Protein AF-A0A9D8TFE2-F1 (afdb_monomer)

Foldseek 3Di:
DEFEDDPVPLDLDDPVQVVVLCVLLVVLVHDYYYDDDDPVDDDHHDCRVVVCVVPVDRDTDDDFDWPPPPDPDIGGDPVSVVSVVSSVVSVVVD

pLDDT: mean 95.63, std 3.49, range [86.12, 98.62]

Sequence (94 aa):
PVIKINANQKYVTDADSAAVF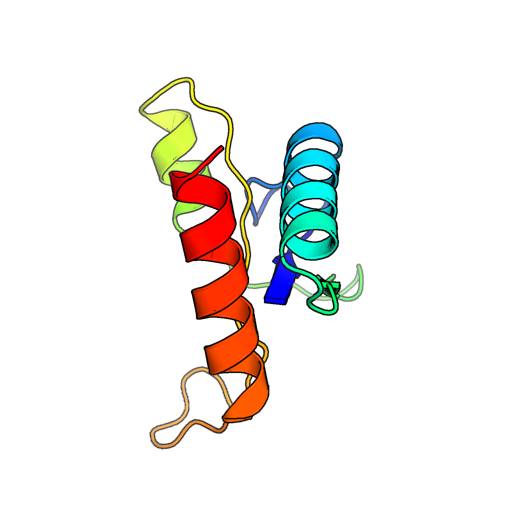AEICRRAQVPCQYFVNHSDMAGGSTLGNILTAQMPIRGVDMGNPMWAMHSVRETMAVVDHEYVCKAFTTFYNI

Solvent-accessible surface area (backbone atoms only — not comparable to full-atom values): 5494 Å² total; per-residue (Å²): 54,28,44,35,48,37,96,85,50,41,26,46,26,48,74,66,40,46,50,54,51,48,50,35,21,55,76,44,72,35,76,73,44,80,44,66,69,60,92,92,52,91,70,80,69,60,66,52,49,60,52,44,75,76,42,98,61,90,51,61,35,66,44,66,75,64,44,57,82,93,47,101,69,63,48,66,57,70,67,41,52,55,36,38,52,41,27,51,55,41,57,78,71,110

Radius of gyration: 13.77 Å; Cα contacts (8 Å, |Δi|>4): 128; chains: 1; bounding box: 31×22×36 Å

Secondary structure (DSSP, 8-state):
-EEE--TT-SS---HHHHHHHHHHHHHTT---EEE---TTSPPP--SHHHHHHHS------EE--EESTTSSS-EE-HHHHHHHHHHHHHHHT-

Nearest PDB structures (foldseek):
  4dyo-assembly1_A  TM=9.775E-01  e=2.538E-06  Homo sapiens
  3vat-assembly1_A  TM=9.713E-01  e=2.376E-06  Bos taurus
  7dde-assembly1_C  TM=9.787E-01  e=5.258E-06  Schizosaccharomyces pombe 972h-
  5jh9-assembly1_D  TM=9.647E-01  e=2.940E-05  Saccharomyces cerevisiae S288C
  5jh9-assembly1_B  TM=9.643E-01  e=4.674E-05  Saccharomyces cerevisiae S288C

Structure (mmCIF, N/CA/C/O backbone):
data_AF-A0A9D8TFE2-F1
#
_entry.id   AF-A0A9D8TFE2-F1
#
loop_
_atom_site.group_PDB
_atom_site.id
_atom_site.type_symbol
_atom_site.label_atom_id
_atom_site.label_alt_id
_atom_site.label_comp_id
_atom_site.label_asym_id
_atom_site.label_entity_id
_atom_site.label_seq_id
_atom_site.pdbx_PDB_ins_code
_atom_site.Cartn_x
_atom_site.Cartn_y
_atom_site.Cartn_z
_atom_site.occupancy
_atom_site.B_iso_or_equiv
_atom_site.auth_seq_id
_atom_site.auth_comp_id
_atom_site.auth_asym_id
_atom_site.auth_atom_id
_atom_site.pdbx_PDB_model_num
ATOM 1 N N . PRO A 1 1 ? -6.498 -1.155 1.117 1.00 97.62 1 PRO A N 1
ATOM 2 C CA . PRO A 1 1 ? -5.146 -0.748 1.573 1.00 97.62 1 PRO A CA 1
ATOM 3 C C . PRO A 1 1 ? -4.109 -1.826 1.252 1.00 97.62 1 PRO A C 1
ATOM 5 O O . PRO A 1 1 ? -4.421 -3.013 1.324 1.00 97.62 1 PRO A O 1
ATOM 8 N N . VAL A 1 2 ? -2.900 -1.412 0.886 1.00 98.12 2 VAL A N 1
ATOM 9 C CA . VAL A 1 2 ? -1.795 -2.307 0.525 1.00 98.12 2 VAL A CA 1
ATOM 10 C C . VAL A 1 2 ? -0.563 -1.925 1.333 1.00 98.12 2 VAL A C 1
ATOM 12 O O . VAL A 1 2 ? -0.140 -0.774 1.268 1.00 98.12 2 VAL A O 1
ATOM 15 N N . ILE A 1 3 ? 0.022 -2.880 2.052 1.00 98.38 3 ILE A N 1
ATOM 16 C CA . ILE A 1 3 ? 1.312 -2.746 2.733 1.00 98.38 3 ILE A CA 1
ATOM 17 C C . ILE A 1 3 ? 2.419 -3.011 1.712 1.00 98.38 3 ILE A C 1
ATOM 19 O O . ILE A 1 3 ? 2.459 -4.076 1.093 1.00 98.38 3 ILE A O 1
ATOM 23 N N . LYS A 1 4 ? 3.318 -2.046 1.521 1.00 97.56 4 LYS A N 1
ATOM 24 C CA . LYS A 1 4 ? 4.419 -2.152 0.560 1.00 97.56 4 LYS A CA 1
ATOM 25 C C . LYS A 1 4 ? 5.670 -2.648 1.270 1.00 97.56 4 LYS A C 1
ATOM 27 O O . LYS A 1 4 ? 6.093 -2.048 2.255 1.00 97.56 4 LYS A O 1
ATOM 32 N N . ILE A 1 5 ? 6.269 -3.719 0.758 1.00 96.00 5 ILE A N 1
ATOM 33 C CA . ILE A 1 5 ? 7.463 -4.348 1.331 1.00 96.00 5 ILE A CA 1
ATOM 34 C C . ILE A 1 5 ? 8.567 -4.386 0.276 1.00 96.00 5 ILE A C 1
ATOM 36 O O . ILE A 1 5 ? 8.339 -4.696 -0.895 1.00 96.00 5 ILE A O 1
ATOM 40 N N . ASN A 1 6 ? 9.787 -4.056 0.691 1.00 94.81 6 ASN A N 1
ATOM 41 C CA . ASN A 1 6 ? 10.970 -4.200 -0.141 1.00 94.81 6 ASN A CA 1
ATOM 42 C C . ASN A 1 6 ? 12.184 -4.565 0.721 1.00 94.81 6 ASN A C 1
ATOM 44 O O . ASN A 1 6 ? 12.483 -3.863 1.679 1.00 94.81 6 ASN A O 1
ATOM 48 N N . ALA A 1 7 ? 12.899 -5.632 0.352 1.00 90.75 7 ALA A N 1
ATOM 49 C CA . ALA A 1 7 ? 14.034 -6.143 1.126 1.00 90.75 7 ALA A CA 1
ATOM 50 C C . ALA A 1 7 ? 15.205 -5.149 1.237 1.00 90.75 7 ALA A C 1
ATOM 52 O O . ALA A 1 7 ? 15.889 -5.121 2.252 1.00 90.75 7 ALA A O 1
ATOM 53 N N . ASN A 1 8 ? 15.395 -4.287 0.232 1.00 89.81 8 ASN A N 1
ATOM 54 C CA . ASN A 1 8 ? 16.408 -3.225 0.245 1.00 89.81 8 ASN A CA 1
ATOM 55 C C . ASN A 1 8 ? 15.896 -1.939 0.916 1.00 89.81 8 ASN A C 1
ATOM 57 O O . ASN A 1 8 ? 16.431 -0.862 0.653 1.00 89.81 8 ASN A O 1
ATOM 61 N N . GLN A 1 9 ? 14.808 -2.039 1.689 1.00 86.62 9 GLN A N 1
ATOM 62 C CA . GLN A 1 9 ? 14.123 -0.930 2.345 1.00 86.62 9 GLN A CA 1
ATOM 63 C C . GLN A 1 9 ? 13.889 0.247 1.393 1.00 86.62 9 GLN A C 1
ATOM 65 O O . GLN A 1 9 ? 14.175 1.385 1.721 1.00 86.62 9 GLN A O 1
ATOM 70 N N . LYS A 1 10 ? 13.381 0.011 0.172 1.00 90.81 10 LYS A N 1
ATOM 71 C CA . LYS A 1 10 ? 12.840 1.097 -0.686 1.00 90.81 10 LYS A CA 1
ATOM 72 C C . LYS A 1 10 ? 11.524 1.673 -0.150 1.00 90.81 10 LYS A C 1
ATOM 74 O O . LYS A 1 10 ? 11.140 2.782 -0.520 1.00 90.81 10 LYS A O 1
ATOM 79 N N . TYR A 1 11 ? 10.894 0.900 0.724 1.00 95.00 11 TYR A N 1
ATOM 80 C CA . TYR A 1 11 ? 9.768 1.234 1.575 1.00 95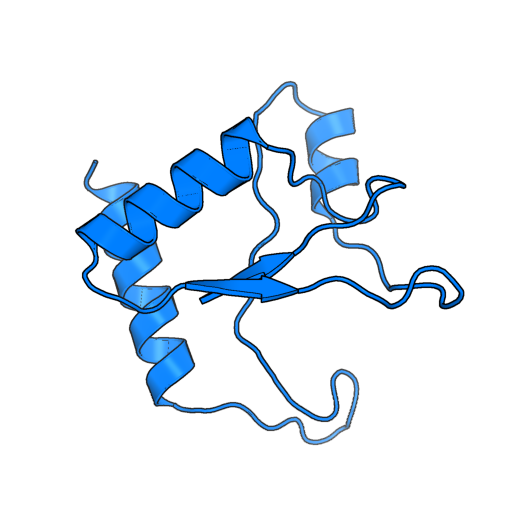.00 11 TYR A CA 1
ATOM 81 C C . TYR A 1 11 ? 10.232 1.025 3.018 1.00 95.00 11 TYR A C 1
ATOM 83 O O . TYR A 1 11 ? 10.972 0.073 3.274 1.00 95.00 11 TYR A O 1
ATOM 91 N N . VAL A 1 12 ? 9.807 1.889 3.933 1.00 95.50 12 VAL A N 1
ATOM 92 C CA . VAL A 1 12 ? 10.261 1.886 5.332 1.00 95.50 12 VAL A CA 1
ATOM 93 C C . VAL A 1 12 ? 9.671 0.735 6.153 1.00 95.50 12 VAL A C 1
ATOM 95 O O . VAL A 1 12 ? 10.158 0.425 7.235 1.00 95.50 12 VAL A O 1
ATOM 98 N N . THR A 1 13 ? 8.631 0.091 5.620 1.00 96.62 13 THR A N 1
ATOM 99 C CA . THR A 1 13 ? 7.928 -1.032 6.237 1.00 96.62 13 THR A CA 1
ATOM 100 C C . THR A 1 13 ? 8.876 -2.155 6.662 1.00 96.62 13 THR A C 1
ATOM 102 O O . THR A 1 13 ? 9.597 -2.728 5.842 1.00 96.62 13 THR A O 1
ATOM 105 N N . ASP A 1 14 ? 8.768 -2.545 7.926 1.00 95.25 14 ASP A N 1
ATOM 106 C CA . ASP A 1 14 ? 9.341 -3.755 8.514 1.00 95.25 14 ASP A CA 1
ATOM 107 C C . ASP A 1 14 ? 8.231 -4.713 9.001 1.00 95.25 14 ASP A C 1
ATOM 109 O O . ASP A 1 14 ? 7.038 -4.472 8.801 1.00 95.25 14 ASP A O 1
ATOM 113 N N . ALA A 1 15 ? 8.611 -5.833 9.621 1.00 95.81 15 ALA A N 1
ATOM 114 C CA . ALA A 1 15 ? 7.650 -6.831 10.092 1.00 95.81 15 ALA A CA 1
ATOM 115 C C . ALA A 1 15 ? 6.724 -6.307 11.210 1.00 95.81 15 ALA A C 1
ATOM 117 O O . ALA A 1 15 ? 5.540 -6.645 11.219 1.00 95.81 15 ALA A O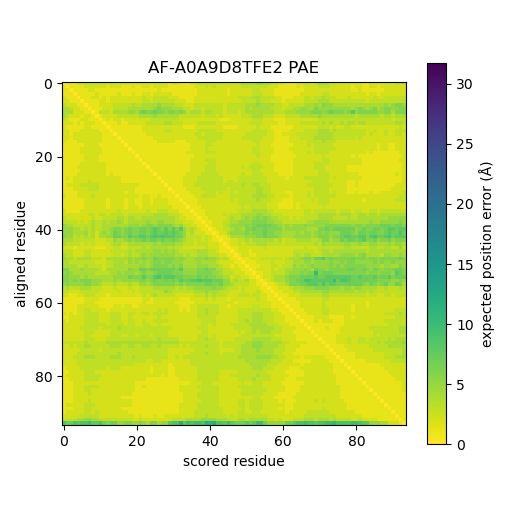 1
ATOM 118 N N . ASP A 1 16 ? 7.242 -5.478 12.125 1.00 96.69 16 ASP A N 1
ATOM 119 C CA . ASP A 1 16 ? 6.473 -4.906 13.242 1.00 96.69 16 ASP A CA 1
ATOM 120 C C . ASP A 1 16 ? 5.433 -3.904 12.726 1.00 96.6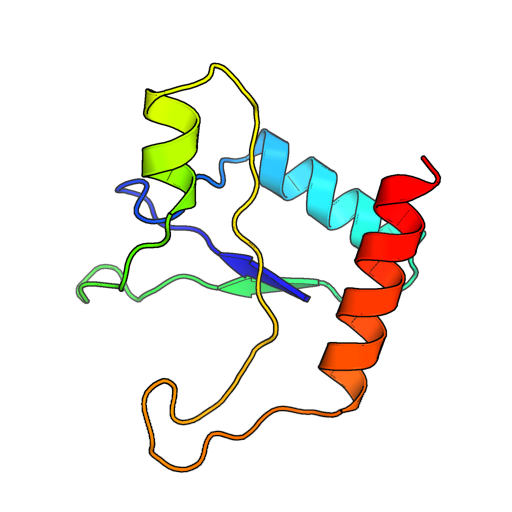9 16 ASP A C 1
ATOM 122 O O . ASP A 1 16 ? 4.231 -4.063 12.940 1.00 96.69 16 ASP A O 1
ATOM 126 N N . SER A 1 17 ? 5.880 -2.911 11.958 1.00 96.75 17 SER A N 1
ATOM 127 C CA . SER A 1 17 ? 5.026 -1.879 11.362 1.00 96.75 17 SER A CA 1
ATOM 128 C C . SER A 1 17 ? 3.981 -2.461 10.402 1.00 96.75 17 SER A C 1
ATOM 130 O O . SER A 1 17 ? 2.827 -2.020 10.410 1.00 96.75 17 SER A O 1
ATOM 132 N N . ALA A 1 18 ? 4.333 -3.500 9.635 1.00 98.12 18 ALA A N 1
ATOM 133 C CA . ALA A 1 18 ? 3.380 -4.240 8.813 1.00 98.12 18 ALA A CA 1
ATOM 134 C C . ALA A 1 18 ? 2.302 -4.934 9.659 1.00 98.12 18 ALA A C 1
ATOM 136 O O . ALA A 1 18 ? 1.119 -4.850 9.321 1.00 98.12 18 ALA A O 1
ATOM 137 N N . ALA A 1 19 ? 2.683 -5.599 10.754 1.00 98.25 19 ALA A N 1
ATOM 138 C CA . ALA A 1 19 ? 1.741 -6.272 11.646 1.00 98.25 19 ALA A CA 1
ATOM 139 C C . ALA A 1 19 ? 0.788 -5.275 12.323 1.00 98.25 19 ALA A C 1
ATOM 141 O O . ALA A 1 19 ? -0.423 -5.503 12.356 1.00 98.25 19 ALA A O 1
ATOM 142 N N . VAL A 1 20 ? 1.313 -4.136 12.786 1.00 98.19 20 VAL A N 1
ATOM 143 C CA . VAL A 1 20 ? 0.512 -3.048 13.363 1.00 98.19 20 VAL A CA 1
ATOM 144 C C . VAL A 1 20 ? -0.520 -2.536 12.354 1.00 98.19 20 VAL A C 1
ATOM 146 O O . VAL A 1 20 ?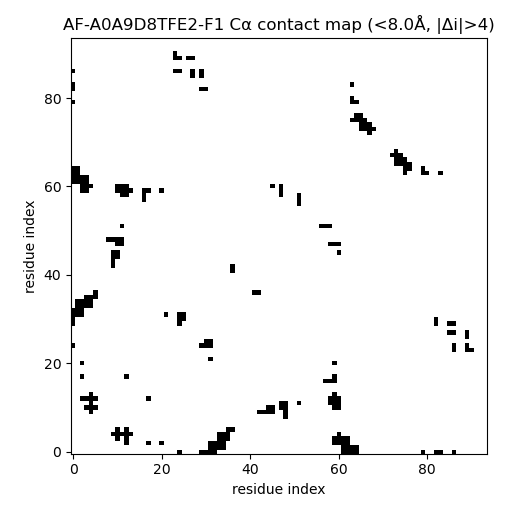 -1.702 -2.434 12.683 1.00 98.19 20 VAL A O 1
ATOM 149 N N . PHE A 1 21 ? -0.120 -2.261 11.109 1.00 98.38 21 PHE A N 1
ATOM 150 C CA . PHE A 1 21 ? -1.055 -1.767 10.094 1.00 98.38 21 PHE A CA 1
ATOM 151 C C . PHE A 1 21 ? -2.077 -2.818 9.645 1.00 98.38 21 PHE A C 1
ATOM 153 O O . PHE A 1 21 ? -3.244 -2.491 9.411 1.00 98.38 21 PHE A O 1
ATOM 160 N N . ALA A 1 22 ? -1.678 -4.089 9.561 1.00 98.56 22 ALA A N 1
ATOM 161 C CA . ALA A 1 22 ? -2.600 -5.186 9.284 1.00 98.56 22 ALA A CA 1
ATOM 162 C C . ALA A 1 22 ? -3.667 -5.317 10.384 1.00 98.56 22 ALA A C 1
ATOM 164 O O . ALA A 1 22 ? -4.851 -5.466 10.077 1.00 98.56 22 ALA A O 1
ATOM 165 N N . GLU A 1 23 ? -3.278 -5.181 11.654 1.00 98.50 23 GLU A N 1
ATOM 166 C CA . GLU A 1 23 ? -4.203 -5.174 12.791 1.00 98.50 23 GLU A CA 1
ATOM 167 C C . GLU A 1 23 ? -5.157 -3.971 12.750 1.00 98.50 23 GLU A C 1
ATOM 169 O O . GLU A 1 23 ? -6.355 -4.129 12.985 1.00 98.50 23 GLU A O 1
ATOM 174 N N . ILE A 1 24 ? -4.669 -2.782 12.382 1.00 98.56 24 ILE A N 1
ATOM 175 C CA . ILE A 1 24 ? -5.517 -1.598 12.161 1.00 98.56 24 ILE A CA 1
ATOM 176 C C . ILE A 1 24 ? -6.562 -1.880 11.078 1.00 98.56 24 ILE A C 1
ATOM 178 O O . ILE A 1 24 ? -7.747 -1.626 11.289 1.00 98.56 24 ILE A O 1
ATOM 182 N N . CYS A 1 25 ? -6.155 -2.452 9.941 1.00 98.50 25 CYS A N 1
ATOM 183 C CA . CYS A 1 25 ? -7.085 -2.815 8.870 1.00 98.50 25 CYS A CA 1
ATOM 184 C C . CYS A 1 25 ? -8.117 -3.855 9.336 1.00 98.50 25 CYS A C 1
ATOM 186 O O . CYS A 1 25 ? -9.301 -3.737 9.017 1.00 98.50 25 CYS A O 1
ATOM 188 N N . ARG A 1 26 ? -7.696 -4.834 10.150 1.00 98.56 26 ARG A N 1
ATOM 189 C CA . ARG A 1 26 ? -8.590 -5.836 10.747 1.00 98.56 26 ARG A CA 1
ATOM 190 C C . ARG A 1 26 ? -9.621 -5.191 11.675 1.00 98.56 26 ARG A C 1
ATOM 192 O O . ARG A 1 26 ? -10.802 -5.517 11.576 1.00 98.56 26 ARG A O 1
ATOM 199 N N . ARG A 1 27 ? -9.204 -4.256 12.538 1.00 98.50 27 ARG A N 1
ATOM 200 C CA . ARG A 1 27 ? -10.102 -3.476 13.414 1.00 98.50 27 ARG A CA 1
ATOM 201 C C . ARG A 1 27 ? -11.065 -2.596 12.621 1.00 98.50 27 ARG A C 1
ATOM 203 O O . ARG A 1 27 ? -12.228 -2.494 12.990 1.00 98.50 27 ARG A O 1
ATOM 210 N N . ALA A 1 28 ? -10.597 -2.020 11.516 1.00 98.38 28 ALA A N 1
ATOM 211 C CA . ALA A 1 28 ? -11.408 -1.242 10.582 1.00 98.38 28 ALA A CA 1
ATOM 212 C C . ALA A 1 28 ? -12.358 -2.104 9.726 1.00 98.38 28 ALA A C 1
ATOM 214 O O . ALA A 1 28 ? -13.157 -1.557 8.967 1.00 98.38 28 ALA A O 1
ATOM 215 N N . GLN A 1 29 ? -12.267 -3.438 9.824 1.00 98.38 29 GLN A N 1
ATOM 216 C CA . GLN A 1 29 ? -13.024 -4.402 9.020 1.00 98.38 29 GLN A CA 1
ATOM 217 C C . GLN A 1 29 ? -12.839 -4.195 7.506 1.00 98.38 29 GLN A C 1
ATOM 219 O O . GLN A 1 29 ? -13.785 -4.325 6.729 1.00 98.38 29 GLN A O 1
ATOM 224 N N . VAL A 1 30 ? -11.613 -3.871 7.078 1.00 98.56 30 VAL A N 1
ATOM 225 C CA . VAL A 1 30 ? -11.259 -3.697 5.661 1.00 98.56 30 VAL A CA 1
ATOM 226 C C . VAL A 1 30 ? -10.217 -4.727 5.220 1.00 98.56 30 VAL A C 1
ATOM 228 O O . VAL A 1 30 ? -9.361 -5.116 6.020 1.00 98.56 30 VAL A O 1
ATOM 231 N N . PRO A 1 31 ? -10.242 -5.175 3.951 1.00 98.12 31 PRO A N 1
ATOM 232 C CA . PRO A 1 31 ? -9.220 -6.080 3.441 1.00 98.12 31 PRO A CA 1
ATOM 233 C C . PRO A 1 31 ? -7.854 -5.389 3.418 1.00 98.12 31 PRO A C 1
ATOM 235 O O . PRO A 1 31 ? -7.753 -4.208 3.091 1.00 98.12 31 PRO A O 1
ATOM 238 N N . CYS A 1 32 ? -6.793 -6.136 3.715 1.00 98.19 32 CYS A N 1
ATOM 239 C CA . CYS A 1 32 ? -5.415 -5.665 3.617 1.00 98.19 32 CYS A CA 1
ATOM 240 C C . CYS A 1 32 ? -4.617 -6.601 2.712 1.00 98.19 32 CYS A C 1
ATOM 242 O O . CYS A 1 32 ? -4.766 -7.820 2.781 1.00 98.19 32 CYS A O 1
ATOM 244 N N . GLN A 1 33 ? -3.799 -6.021 1.842 1.00 98.12 33 GLN A N 1
ATOM 245 C CA . GLN A 1 33 ? -2.997 -6.742 0.858 1.00 98.12 33 GLN A CA 1
ATOM 246 C C . GLN A 1 33 ? -1.516 -6.411 1.042 1.00 98.12 33 GLN A C 1
ATOM 248 O O . GLN A 1 33 ? -1.174 -5.385 1.630 1.00 98.12 33 GLN A O 1
ATOM 253 N N . TYR A 1 34 ? -0.645 -7.242 0.479 1.00 97.69 34 TYR A N 1
ATOM 254 C CA . TYR A 1 34 ? 0.794 -7.001 0.443 1.00 97.69 34 TYR A CA 1
ATOM 255 C C . TYR A 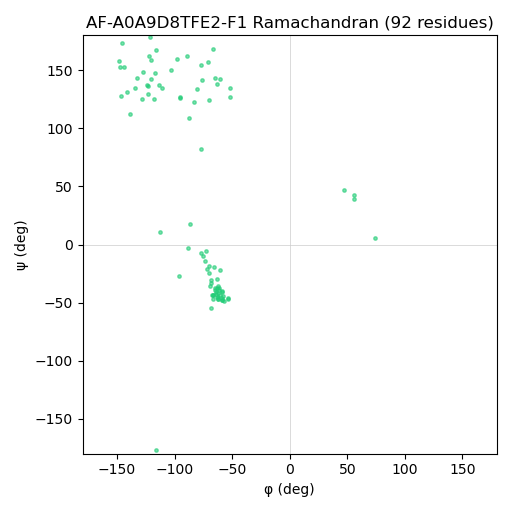1 34 ? 1.260 -6.778 -0.990 1.00 97.69 34 TYR A C 1
ATOM 257 O O . TYR A 1 34 ? 0.854 -7.498 -1.900 1.00 97.69 34 TYR A O 1
ATOM 265 N N . PHE A 1 35 ? 2.134 -5.794 -1.175 1.00 96.81 35 PHE A N 1
ATOM 266 C CA . PHE A 1 35 ? 2.809 -5.540 -2.439 1.00 96.81 35 PHE A CA 1
ATOM 267 C C . PHE A 1 35 ? 4.312 -5.701 -2.274 1.00 96.81 35 PHE A C 1
ATOM 269 O O . PHE A 1 35 ? 4.938 -5.046 -1.438 1.00 96.81 35 PHE A O 1
ATOM 276 N N . VAL A 1 36 ? 4.872 -6.551 -3.125 1.00 95.56 36 VAL A N 1
ATOM 277 C CA . VAL A 1 36 ? 6.304 -6.763 -3.303 1.00 95.56 36 VAL A CA 1
ATOM 278 C C . VAL A 1 36 ? 6.597 -6.747 -4.797 1.00 95.56 36 VAL A C 1
ATOM 280 O O . VAL A 1 36 ? 5.800 -7.238 -5.595 1.00 95.56 36 VAL A O 1
ATOM 283 N N . ASN A 1 37 ? 7.741 -6.186 -5.178 1.00 93.62 37 ASN A N 1
ATOM 284 C CA . ASN A 1 37 ? 8.252 -6.373 -6.533 1.00 93.62 37 ASN A CA 1
ATOM 285 C C . ASN A 1 37 ? 8.880 -7.762 -6.649 1.00 93.62 37 ASN A C 1
ATOM 287 O O . ASN A 1 37 ? 9.356 -8.316 -5.655 1.00 93.62 37 ASN A O 1
ATOM 291 N N . HIS A 1 38 ? 8.919 -8.299 -7.867 1.00 94.19 38 HIS A N 1
ATOM 292 C CA . HIS A 1 38 ? 9.741 -9.469 -8.144 1.00 94.19 38 HIS A CA 1
ATOM 293 C C . HIS A 1 38 ? 11.218 -9.135 -7.874 1.00 94.19 38 HIS A C 1
ATOM 295 O O . HIS A 1 38 ? 11.660 -8.013 -8.128 1.00 94.19 38 HIS A O 1
ATOM 301 N N . SER A 1 39 ? 11.976 -10.086 -7.328 1.00 92.56 39 SER A N 1
ATOM 302 C CA . SER A 1 39 ? 13.326 -9.833 -6.798 1.00 92.56 39 SER A CA 1
ATOM 303 C C . SER A 1 39 ? 14.358 -9.423 -7.854 1.00 92.56 39 SER A C 1
ATOM 305 O O . SER A 1 39 ? 15.388 -8.855 -7.505 1.00 92.56 39 SER A O 1
ATOM 307 N N . ASP A 1 40 ? 14.099 -9.711 -9.129 1.00 93.94 40 ASP A N 1
ATOM 308 C CA . ASP A 1 40 ? 14.941 -9.326 -10.269 1.00 93.94 40 ASP A CA 1
ATOM 309 C C . ASP A 1 40 ? 14.592 -7.942 -10.849 1.00 93.94 40 ASP A C 1
ATOM 311 O O . ASP A 1 40 ? 15.282 -7.464 -11.750 1.00 93.94 40 ASP A O 1
ATOM 315 N N . MET A 1 41 ? 13.554 -7.275 -10.332 1.00 90.88 41 MET A N 1
ATOM 316 C CA . MET A 1 41 ? 13.108 -5.971 -10.809 1.00 90.88 41 MET A CA 1
ATOM 317 C C . MET A 1 41 ? 13.375 -4.870 -9.788 1.00 90.88 41 MET A C 1
ATOM 319 O O . MET A 1 41 ? 13.054 -4.969 -8.600 1.00 90.88 41 MET A O 1
ATOM 323 N N . ALA A 1 42 ? 13.914 -3.754 -10.277 1.00 87.81 42 ALA A N 1
ATOM 324 C CA . ALA A 1 42 ? 14.020 -2.543 -9.482 1.00 87.81 42 ALA A CA 1
ATOM 325 C C . ALA A 1 42 ? 12.626 -1.934 -9.266 1.00 87.81 42 ALA A C 1
ATOM 327 O O . ALA A 1 42 ? 11.906 -1.629 -10.214 1.00 87.81 42 ALA A O 1
ATOM 328 N N . GLY A 1 43 ? 1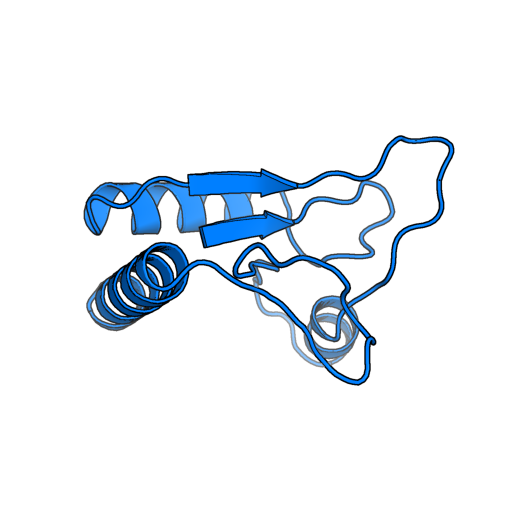2.261 -1.733 -8.001 1.00 87.31 43 GLY A N 1
ATOM 329 C CA . GLY A 1 43 ? 11.077 -0.972 -7.617 1.00 87.31 43 GLY A CA 1
ATOM 330 C C . GLY A 1 43 ? 11.364 0.518 -7.446 1.00 87.31 43 GLY A C 1
ATOM 331 O O . GLY A 1 43 ? 12.507 0.926 -7.231 1.00 87.31 43 GLY A O 1
ATOM 332 N N . GLY A 1 44 ? 10.303 1.326 -7.458 1.00 91.00 44 GLY A N 1
ATOM 333 C CA . GLY A 1 44 ? 10.366 2.707 -6.977 1.00 91.00 44 GLY A CA 1
ATOM 334 C C . GLY A 1 44 ? 10.605 2.793 -5.462 1.00 91.00 44 GLY A C 1
ATOM 335 O O . GLY A 1 44 ? 10.485 1.801 -4.741 1.00 91.00 44 GLY A O 1
ATOM 336 N N . SER A 1 45 ? 10.916 3.993 -4.976 1.00 92.06 45 SER A N 1
ATOM 337 C CA . SER A 1 45 ? 11.032 4.318 -3.546 1.00 92.06 45 SER A CA 1
ATOM 338 C C . SER A 1 45 ? 9.991 5.347 -3.118 1.00 92.06 45 SER A C 1
ATOM 340 O O . SER A 1 45 ? 9.369 5.998 -3.955 1.00 92.06 45 SER A O 1
ATOM 342 N N . THR A 1 46 ? 9.834 5.529 -1.811 1.00 94.56 46 THR A N 1
ATOM 343 C CA . THR A 1 46 ? 8.995 6.583 -1.225 1.00 94.56 46 THR A CA 1
ATOM 344 C C . THR A 1 46 ? 9.816 7.499 -0.318 1.00 94.56 46 THR A C 1
ATOM 346 O O . THR A 1 46 ? 11.021 7.320 -0.128 1.00 94.56 46 THR A O 1
ATOM 349 N N . LEU A 1 47 ? 9.150 8.507 0.246 1.00 93.44 47 LEU A N 1
ATOM 350 C CA . LEU A 1 47 ? 9.743 9.435 1.207 1.00 93.44 47 LEU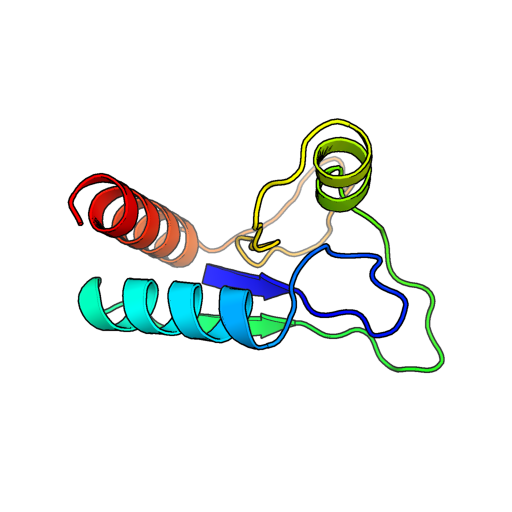 A CA 1
ATOM 351 C C . LEU A 1 47 ? 9.926 8.820 2.606 1.00 93.44 47 LEU A C 1
ATOM 353 O O . LEU A 1 47 ? 10.600 9.436 3.428 1.00 93.44 47 LEU A O 1
ATOM 357 N N . GLY A 1 48 ? 9.370 7.630 2.881 1.00 90.75 48 GLY A N 1
ATOM 358 C CA . GLY A 1 48 ? 9.399 7.004 4.209 1.00 90.75 48 GLY A CA 1
ATOM 359 C C . GLY A 1 48 ? 10.814 6.886 4.778 1.00 90.75 48 GLY A C 1
ATOM 360 O O . GLY A 1 48 ? 11.065 7.334 5.891 1.00 90.75 48 GLY A O 1
ATOM 361 N N . ASN A 1 49 ? 11.767 6.413 3.972 1.00 86.12 49 ASN A N 1
ATOM 362 C CA . ASN A 1 49 ? 13.166 6.292 4.403 1.00 86.12 49 ASN A CA 1
ATOM 363 C C . ASN A 1 49 ? 13.864 7.635 4.622 1.00 86.12 49 ASN A C 1
ATOM 365 O O . ASN A 1 49 ? 14.749 7.742 5.467 1.00 86.12 49 ASN A O 1
ATOM 369 N N . ILE A 1 50 ? 13.496 8.656 3.840 1.00 88.25 50 ILE A N 1
ATOM 370 C CA . ILE A 1 50 ? 14.060 10.001 3.997 1.00 88.25 50 ILE A CA 1
ATOM 371 C C . ILE A 1 50 ? 13.597 10.575 5.336 1.00 88.25 50 ILE A C 1
ATOM 373 O O . ILE A 1 50 ? 14.405 11.120 6.084 1.00 88.25 50 ILE A O 1
ATOM 377 N N . LEU A 1 51 ? 12.315 10.392 5.665 1.00 89.81 51 LEU A N 1
ATOM 378 C CA . LEU A 1 51 ? 11.740 10.840 6.928 1.00 89.81 51 LEU A CA 1
ATOM 379 C C . LEU A 1 51 ? 12.394 10.142 8.129 1.00 89.81 51 LEU A C 1
ATOM 381 O O . LEU A 1 51 ? 12.806 10.814 9.073 1.00 89.81 51 LEU A O 1
ATOM 385 N N . THR A 1 52 ? 12.551 8.817 8.091 1.00 87.81 52 THR A N 1
ATOM 386 C CA . THR A 1 52 ? 13.147 8.077 9.217 1.00 87.81 52 THR A CA 1
ATOM 387 C C . THR A 1 52 ? 14.648 8.303 9.379 1.00 87.81 52 THR A C 1
ATOM 389 O O . THR A 1 52 ? 15.174 8.116 10.472 1.00 87.81 52 THR A O 1
ATOM 392 N N . ALA A 1 53 ? 15.350 8.749 8.332 1.00 86.38 53 ALA A N 1
ATOM 393 C CA . ALA A 1 53 ? 16.740 9.194 8.450 1.00 86.38 53 ALA A CA 1
ATOM 394 C C . ALA A 1 53 ? 16.874 10.524 9.216 1.00 86.38 53 ALA A C 1
ATOM 396 O O . ALA A 1 53 ? 17.928 10.808 9.781 1.00 86.38 53 ALA A O 1
ATOM 397 N N . GLN A 1 54 ? 15.818 11.341 9.230 1.00 92.00 54 GLN A N 1
ATOM 398 C CA . GLN A 1 54 ? 15.794 12.644 9.900 1.00 92.00 54 GLN A CA 1
ATOM 399 C C . GLN A 1 54 ? 15.184 12.577 11.303 1.00 92.00 54 GLN A C 1
ATOM 401 O O . GLN A 1 54 ? 15.518 13.401 12.154 1.00 92.00 54 GLN A O 1
ATOM 406 N N . MET A 1 55 ? 14.297 11.611 11.555 1.00 92.25 55 MET A N 1
ATOM 407 C CA . MET A 1 55 ? 13.597 11.467 12.828 1.00 92.25 55 MET A CA 1
ATOM 408 C C . MET A 1 55 ? 13.447 9.988 13.215 1.00 92.25 55 MET A C 1
ATOM 410 O O . MET A 1 55 ? 12.965 9.200 12.401 1.00 92.25 55 MET A O 1
ATOM 414 N N . PRO A 1 56 ? 13.788 9.592 14.457 1.00 90.50 56 PRO A N 1
ATOM 415 C CA . PRO A 1 56 ? 13.667 8.208 14.904 1.00 90.50 56 PRO A CA 1
ATOM 416 C C . PRO A 1 56 ? 12.203 7.867 15.215 1.00 90.50 56 PRO A C 1
ATOM 418 O O . PRO A 1 56 ? 11.758 7.918 16.361 1.00 90.50 56 PRO A O 1
ATOM 421 N N . ILE A 1 57 ? 11.446 7.534 14.174 1.00 93.19 57 ILE A N 1
ATOM 422 C CA . ILE A 1 57 ? 10.045 7.115 14.257 1.00 93.19 57 ILE A CA 1
ATOM 423 C C . ILE A 1 57 ? 9.843 5.788 13.530 1.00 93.19 57 ILE A C 1
ATOM 425 O O . ILE A 1 57 ? 10.505 5.500 12.534 1.00 93.19 57 ILE A O 1
ATOM 429 N N . ARG A 1 58 ? 8.901 4.979 14.022 1.00 92.62 58 ARG A N 1
ATOM 430 C CA . ARG A 1 58 ? 8.415 3.805 13.287 1.00 92.62 58 ARG A CA 1
ATOM 431 C C . ARG A 1 58 ? 7.475 4.270 12.179 1.00 92.62 58 ARG A C 1
ATOM 433 O O . ARG A 1 58 ? 6.677 5.180 12.400 1.00 92.62 58 ARG A O 1
ATOM 440 N N . GLY A 1 59 ? 7.539 3.629 11.018 1.00 94.38 59 GLY A N 1
ATOM 441 C CA . GLY A 1 59 ? 6.699 3.964 9.872 1.00 94.38 59 GLY A CA 1
ATOM 442 C C . GLY A 1 59 ? 6.294 2.726 9.087 1.00 94.38 59 GLY A C 1
ATOM 443 O O . GLY A 1 59 ? 7.005 1.729 9.080 1.00 94.38 59 GLY A O 1
ATOM 444 N N . VAL A 1 60 ? 5.148 2.809 8.416 1.00 97.06 60 VAL A N 1
ATOM 445 C CA . VAL A 1 60 ? 4.689 1.823 7.436 1.00 97.06 60 VAL A CA 1
ATOM 446 C C . VAL A 1 60 ? 4.435 2.543 6.121 1.00 97.06 60 VAL A C 1
ATOM 448 O O . VAL A 1 60 ? 3.740 3.558 6.078 1.00 97.06 60 VAL A O 1
ATOM 451 N N . ASP A 1 61 ? 4.986 2.018 5.036 1.00 97.44 61 ASP A N 1
ATOM 452 C CA . ASP A 1 61 ? 4.652 2.457 3.689 1.00 97.44 61 ASP A CA 1
ATOM 453 C C . ASP A 1 61 ? 3.438 1.667 3.206 1.00 97.44 61 ASP A C 1
ATOM 455 O O . ASP A 1 61 ? 3.506 0.471 2.906 1.00 97.44 61 ASP A O 1
ATOM 459 N N . MET A 1 62 ? 2.307 2.359 3.111 1.00 97.25 62 MET A N 1
ATOM 460 C CA . MET A 1 62 ? 1.062 1.808 2.592 1.00 97.25 62 MET A CA 1
ATOM 461 C C . MET A 1 62 ? 0.577 2.595 1.374 1.00 97.25 62 MET A C 1
ATOM 463 O O . MET A 1 62 ? 0.961 3.742 1.147 1.00 97.25 62 MET A O 1
ATOM 467 N N . GLY A 1 63 ? -0.272 1.983 0.554 1.00 96.75 63 GLY A N 1
ATOM 468 C CA . GLY A 1 63 ? -0.929 2.667 -0.557 1.00 96.75 63 GLY A CA 1
ATOM 469 C C . GLY A 1 63 ? -2.342 2.177 -0.845 1.00 96.75 63 GLY A C 1
ATOM 470 O O . GLY A 1 63 ? -2.819 1.186 -0.286 1.00 96.75 63 GLY A O 1
ATOM 471 N N . ASN A 1 64 ? -2.990 2.885 -1.762 1.00 96.75 64 ASN A N 1
ATOM 472 C CA . ASN A 1 64 ? -4.157 2.399 -2.478 1.00 96.75 64 ASN A CA 1
ATOM 473 C C . ASN A 1 64 ? -3.678 1.810 -3.824 1.00 96.75 64 ASN A C 1
ATOM 475 O O . ASN A 1 64 ? -2.909 2.488 -4.514 1.00 96.75 64 ASN A O 1
ATOM 479 N N . PRO A 1 65 ? -4.024 0.557 -4.173 1.00 96.25 65 PRO A N 1
ATOM 480 C CA . PRO A 1 65 ? -3.615 -0.033 -5.442 1.00 96.25 65 PRO A CA 1
ATOM 481 C C . PRO A 1 65 ? -4.206 0.737 -6.627 1.00 96.25 65 PRO A C 1
ATOM 483 O O . PRO A 1 65 ? -5.370 1.125 -6.636 1.00 96.25 65 PRO A O 1
ATOM 486 N N . MET A 1 66 ? -3.388 0.945 -7.654 1.00 97.31 66 MET A N 1
ATOM 487 C CA . MET A 1 66 ? -3.775 1.691 -8.847 1.00 97.31 66 MET A CA 1
ATOM 488 C C . MET A 1 66 ? -3.059 1.168 -10.085 1.00 97.31 66 MET A C 1
ATOM 490 O O . MET A 1 66 ? -1.987 0.569 -9.998 1.00 97.31 66 MET A O 1
ATOM 494 N N . TRP A 1 67 ? -3.653 1.443 -11.238 1.00 97.88 67 TRP A N 1
ATOM 495 C CA . TRP A 1 67 ? -3.118 1.131 -12.552 1.00 97.88 67 TRP A CA 1
ATOM 496 C C . TRP A 1 67 ? -2.541 2.373 -13.218 1.00 97.88 67 TRP A C 1
ATOM 498 O O . TRP A 1 67 ? -3.040 3.485 -13.028 1.00 97.88 67 TRP A O 1
ATOM 508 N N . ALA A 1 68 ? -1.525 2.136 -14.051 1.00 97.69 68 ALA A N 1
ATOM 509 C CA . ALA A 1 68 ? -0.864 3.152 -14.863 1.00 97.69 68 ALA A CA 1
ATOM 510 C C . ALA A 1 68 ? -0.316 4.333 -14.038 1.00 97.69 68 ALA A C 1
ATOM 512 O O . ALA A 1 68 ? -0.459 5.481 -14.444 1.00 97.69 68 ALA A O 1
ATOM 513 N N . MET A 1 69 ? 0.308 4.053 -12.886 1.00 96.69 69 MET A N 1
ATOM 514 C CA . MET A 1 69 ? 0.983 5.074 -12.074 1.00 96.69 69 MET A CA 1
ATOM 515 C C . MET A 1 69 ? 1.966 5.880 -12.940 1.00 96.69 69 MET A C 1
ATOM 517 O O . MET A 1 69 ? 2.721 5.283 -13.707 1.00 96.69 69 MET A O 1
ATOM 521 N N . HIS A 1 70 ? 1.952 7.210 -12.810 1.00 97.25 70 HIS A N 1
ATOM 522 C CA . HIS A 1 70 ? 2.667 8.189 -13.653 1.00 97.25 70 HIS A CA 1
ATOM 523 C C . HIS A 1 70 ? 2.095 8.437 -15.063 1.00 97.25 70 HIS A C 1
ATOM 525 O O . HIS A 1 70 ? 2.684 9.188 -15.842 1.00 97.25 70 HIS A O 1
ATOM 531 N N . SER A 1 71 ? 0.946 7.860 -15.414 1.00 98.50 71 SER A N 1
ATOM 532 C CA . SER A 1 71 ? 0.198 8.241 -16.619 1.00 98.50 71 SER A CA 1
ATOM 533 C C . SER A 1 71 ? -0.446 9.625 -16.462 1.00 98.50 71 SER A C 1
ATOM 535 O O . SER A 1 71 ? -0.773 10.048 -15.357 1.00 98.50 71 SER A O 1
ATOM 537 N N . VAL A 1 72 ? -0.749 10.298 -17.580 1.00 98.19 72 VAL A N 1
ATOM 538 C CA . VAL A 1 72 ? -1.626 11.491 -17.591 1.00 98.19 72 VAL A CA 1
ATOM 539 C C . VAL A 1 72 ? -3.036 11.179 -17.066 1.00 98.19 72 VAL A C 1
ATOM 541 O O . VAL A 1 72 ? -3.764 12.071 -16.636 1.00 98.19 72 VAL A O 1
ATOM 544 N N . ARG A 1 73 ? -3.431 9.900 -17.105 1.00 97.94 73 ARG A N 1
ATOM 545 C CA . ARG A 1 73 ? -4.684 9.395 -16.549 1.00 97.94 73 ARG A CA 1
ATOM 546 C C . ARG A 1 73 ? -4.448 8.068 -15.843 1.00 97.94 73 ARG A C 1
ATOM 548 O O . ARG A 1 73 ? -4.171 7.055 -16.486 1.00 97.94 73 ARG A O 1
ATOM 555 N N . GLU A 1 74 ? -4.597 8.091 -14.530 1.00 98.38 74 GLU A N 1
ATOM 556 C CA . GLU A 1 74 ? -4.437 6.939 -13.646 1.00 98.38 74 GLU A CA 1
ATOM 557 C C . GLU A 1 74 ? -5.808 6.326 -13.316 1.00 98.38 74 GLU A C 1
ATOM 559 O O . GLU A 1 74 ? -6.848 6.961 -13.506 1.00 98.38 74 GLU A O 1
ATOM 564 N N . THR A 1 75 ? -5.843 5.065 -12.876 1.00 98.25 75 THR A N 1
ATOM 565 C CA . THR A 1 75 ? -7.102 4.361 -12.559 1.00 98.25 75 THR A CA 1
ATOM 566 C C . THR 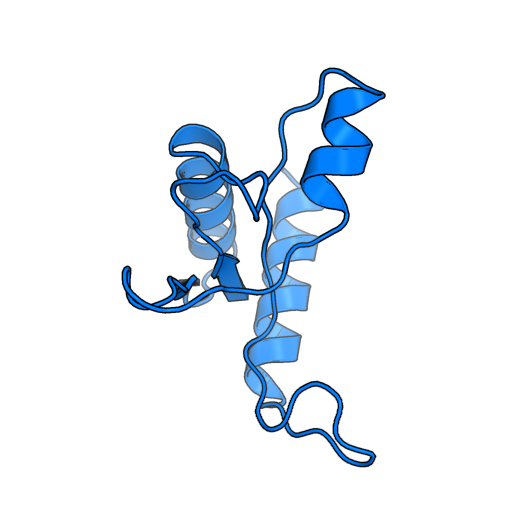A 1 75 ? -7.006 3.618 -11.235 1.00 98.25 75 THR A C 1
ATOM 568 O O . THR A 1 75 ? -6.030 2.922 -10.973 1.00 98.25 75 THR A O 1
ATOM 571 N N . MET A 1 76 ? -8.039 3.738 -10.407 1.00 97.50 76 MET A N 1
ATOM 572 C CA . MET A 1 76 ? -8.115 3.170 -9.062 1.00 97.50 76 MET A CA 1
ATOM 573 C C . MET A 1 76 ? -9.564 2.783 -8.756 1.00 97.50 76 MET A C 1
ATOM 575 O O . MET A 1 76 ? -10.492 3.380 -9.307 1.00 97.50 76 MET A O 1
ATOM 579 N N . ALA A 1 77 ? -9.773 1.795 -7.885 1.00 98.00 77 ALA A N 1
ATOM 580 C CA . ALA A 1 77 ? -11.115 1.427 -7.456 1.00 98.00 77 ALA A CA 1
ATOM 581 C C . ALA A 1 77 ? -11.624 2.383 -6.364 1.00 98.00 77 ALA A C 1
ATOM 583 O O . ALA A 1 77 ? -10.932 2.652 -5.381 1.00 98.00 77 ALA A O 1
ATOM 584 N N . VAL A 1 78 ? -12.869 2.850 -6.503 1.00 98.31 78 VAL A N 1
ATOM 585 C CA . VAL A 1 78 ? -13.517 3.724 -5.504 1.00 98.31 78 VAL A CA 1
ATOM 586 C C . VAL A 1 78 ? -13.575 3.042 -4.135 1.00 98.31 78 VAL A C 1
ATOM 588 O O . VAL A 1 78 ? -13.274 3.658 -3.116 1.00 98.31 78 VAL A O 1
ATOM 591 N N . VAL A 1 79 ? -13.866 1.740 -4.113 1.00 98.19 79 VAL A N 1
ATOM 592 C CA . VAL A 1 79 ? -13.947 0.960 -2.873 1.00 98.19 79 VAL A CA 1
ATOM 593 C C . VAL A 1 79 ? -12.613 0.907 -2.116 1.00 98.19 79 VAL A C 1
ATOM 595 O O . VAL A 1 79 ? -12.598 0.981 -0.889 1.00 98.19 79 VAL A O 1
ATOM 598 N N . ASP A 1 80 ? -11.476 0.859 -2.819 1.00 98.12 80 ASP A N 1
ATOM 599 C CA . ASP A 1 80 ? -10.173 0.861 -2.155 1.00 98.12 80 ASP A CA 1
ATOM 600 C C . ASP A 1 80 ? -9.886 2.205 -1.474 1.00 98.12 80 ASP A C 1
ATOM 602 O O . ASP A 1 80 ? -9.226 2.238 -0.431 1.00 98.12 80 ASP A O 1
ATOM 606 N N . HIS A 1 81 ? -10.417 3.307 -2.022 1.00 97.69 81 HIS A N 1
ATOM 607 C CA . HIS A 1 81 ? -10.326 4.623 -1.392 1.00 97.69 81 HIS A CA 1
ATOM 608 C C . HIS A 1 81 ? -11.125 4.661 -0.088 1.00 97.69 81 HIS A C 1
ATOM 610 O O . HIS A 1 81 ? -10.586 5.057 0.945 1.00 97.69 81 HIS A O 1
ATOM 616 N N . GLU A 1 82 ? -12.362 4.157 -0.097 1.00 98.38 82 GLU A N 1
ATOM 617 C CA . GLU A 1 82 ? -13.175 4.037 1.118 1.00 98.38 82 GLU A CA 1
ATOM 618 C C . GLU A 1 82 ? -12.491 3.176 2.188 1.00 98.38 82 GLU A C 1
ATOM 620 O O . GLU A 1 82 ? -12.491 3.532 3.369 1.00 98.38 82 GLU A O 1
ATOM 625 N N . TYR A 1 83 ? -11.861 2.065 1.792 1.00 98.56 83 TYR A N 1
ATOM 626 C CA . TYR A 1 83 ? -11.133 1.213 2.727 1.00 98.56 83 TYR A CA 1
ATOM 627 C C . TYR A 1 83 ? -9.919 1.905 3.352 1.00 98.56 83 TYR A C 1
ATOM 629 O O . TYR A 1 83 ? -9.656 1.714 4.539 1.00 98.56 83 TYR A O 1
ATOM 637 N N . VAL A 1 84 ? -9.177 2.706 2.582 1.00 98.06 84 VAL A N 1
ATOM 638 C CA . VAL A 1 84 ? -8.053 3.495 3.111 1.00 98.06 84 VAL A CA 1
ATOM 639 C C . VAL A 1 84 ? -8.547 4.571 4.075 1.00 98.06 84 VAL A C 1
ATOM 641 O O . VAL A 1 84 ? -7.981 4.703 5.158 1.00 98.06 84 VAL A O 1
ATOM 644 N N . CYS A 1 85 ? -9.633 5.274 3.742 1.00 98.38 85 CYS A N 1
ATOM 645 C CA . CYS A 1 85 ? -10.249 6.245 4.646 1.00 98.38 85 CYS A CA 1
ATOM 646 C C . CYS A 1 85 ? -10.647 5.592 5.976 1.00 98.38 85 CYS A C 1
ATOM 648 O O . CYS A 1 85 ? -10.255 6.083 7.030 1.00 98.38 85 CYS A O 1
ATOM 650 N N . LYS A 1 86 ? -11.330 4.438 5.940 1.00 98.50 86 LYS A N 1
ATOM 651 C CA . LYS A 1 86 ? -11.690 3.679 7.151 1.00 98.50 86 LYS A CA 1
ATOM 652 C C . LYS A 1 86 ? -10.464 3.265 7.966 1.00 98.50 86 LYS A C 1
ATOM 654 O O . LYS A 1 86 ? -10.458 3.467 9.176 1.00 98.50 86 LYS A O 1
ATOM 659 N N . ALA A 1 87 ? -9.418 2.740 7.322 1.00 98.50 87 ALA A N 1
ATOM 660 C CA . ALA A 1 87 ? -8.188 2.345 8.008 1.00 98.50 87 ALA A CA 1
ATOM 661 C C . ALA A 1 87 ? -7.511 3.531 8.718 1.00 98.50 87 ALA A C 1
ATOM 663 O O . ALA A 1 87 ? -7.117 3.400 9.877 1.00 98.50 87 ALA A O 1
ATOM 664 N N . PHE A 1 88 ? -7.427 4.699 8.069 1.00 98.38 88 PHE A N 1
ATOM 665 C CA . PHE A 1 88 ? -6.885 5.905 8.701 1.00 98.38 88 PHE A CA 1
ATOM 666 C C . PHE A 1 88 ? -7.772 6.425 9.827 1.00 98.38 88 PHE A C 1
ATOM 668 O O . PHE A 1 88 ? -7.261 6.756 10.894 1.00 98.38 88 PHE A O 1
ATOM 675 N N . THR A 1 89 ? -9.093 6.460 9.638 1.00 98.62 89 THR A N 1
ATOM 676 C CA . THR A 1 89 ? -10.017 6.839 10.711 1.00 98.62 89 THR A CA 1
ATOM 677 C C . THR A 1 89 ? -9.849 5.924 11.919 1.00 98.62 89 THR A C 1
ATOM 679 O O . THR A 1 89 ? -9.773 6.422 13.036 1.00 98.62 89 THR A O 1
ATOM 682 N N . THR A 1 90 ? -9.737 4.608 11.728 1.00 98.56 90 THR A N 1
ATOM 683 C CA . THR A 1 90 ? -9.459 3.684 12.832 1.00 98.56 90 THR A CA 1
ATOM 684 C C . THR A 1 90 ? -8.106 3.971 13.474 1.00 98.56 90 THR A C 1
ATOM 686 O O . THR A 1 90 ? -8.059 4.080 14.689 1.00 98.56 90 THR A O 1
ATOM 689 N N . PHE A 1 91 ? -7.032 4.155 12.698 1.00 98.00 91 PHE A N 1
ATOM 690 C CA . PHE A 1 91 ? -5.695 4.456 13.227 1.00 98.00 91 PHE A CA 1
ATOM 691 C C . PHE A 1 91 ? -5.672 5.670 14.166 1.00 98.00 91 PHE A C 1
ATOM 693 O O . PHE A 1 91 ? -5.095 5.587 15.243 1.00 98.00 91 PHE A O 1
ATOM 700 N N . TYR A 1 92 ? -6.323 6.772 13.783 1.00 98.25 92 TYR A N 1
ATOM 701 C CA . TYR A 1 92 ? -6.345 8.003 14.584 1.00 98.25 92 TYR A CA 1
ATOM 702 C C . TYR A 1 92 ? -7.302 7.966 15.786 1.00 98.25 92 TYR A C 1
ATOM 704 O O . TYR A 1 92 ? -7.303 8.905 16.575 1.00 98.25 92 TYR A O 1
ATOM 712 N N . ASN A 1 93 ? -8.117 6.916 15.921 1.00 97.19 93 ASN A N 1
ATOM 713 C CA . ASN A 1 93 ? -9.039 6.717 17.045 1.00 97.19 93 ASN A CA 1
ATOM 714 C C . ASN A 1 93 ? -8.649 5.520 17.936 1.00 97.19 93 ASN A C 1
ATOM 716 O O . ASN A 1 93 ? -9.461 5.087 18.756 1.00 97.19 93 ASN A O 1
ATOM 720 N N . ILE A 1 94 ? -7.448 4.959 17.750 1.00 91.25 94 ILE A N 1
ATOM 721 C CA . ILE A 1 94 ? -6.831 4.016 18.699 1.00 91.25 94 ILE A CA 1
ATOM 722 C C . ILE A 1 94 ? -6.232 4.810 19.855 1.00 91.25 94 ILE A C 1
ATOM 724 O O . ILE A 1 94 ? -6.443 4.370 21.006 1.00 91.25 94 ILE A O 1
#

Mean predicted aligned error: 2.68 Å